Protein AF-A0A967BPM4-F1 (afdb_monomer)

Nearest PDB structures (foldseek):
  4h9d-assembly1_C  TM=5.128E-01  e=3.181E-01  Geobacter metallireducens GS-15

Mean predicted aligned error: 6.05 Å

pLDDT: mean 86.88, std 13.59, range [46.53, 98.5]

Secondary structure (DSSP, 8-state):
--HHHHHHHHHHHHTSPPTTT-S--EEEESS---TT--SSS--GGGGGEEEE-HHHHHHHHHHHHHHHHHHHT--HHHHHHHHHHHHHHHHHHHHHHHHHHHT--

Foldseek 3Di:
DVQVVLVVLQVLQQPFAAPQPRHGFHWDFPDDPDPPDDPSGDDPSSLLTHTHHPVLSVVCVVVPDVVSCVVRVHDSRVRSVVSSVVVVVVVVVVVVVVVVVVVVD

Sequence (105 aa):
MLEDYKEDYKDHVRKLPCLVCGQGSDPHHLFSIGMGRDRTKPKWEDFTVIPLCREHHQELHKTGMTKFSKGWQIHLYKEALKILAKWIFHKNQLQIMEEINGKRD

Structure (mmCIF, N/CA/C/O backbone):
data_AF-A0A967BPM4-F1
#
_entry.id   AF-A0A967BPM4-F1
#
loop_
_atom_site.group_PDB
_atom_site.id
_atom_site.type_symbol
_atom_site.label_atom_id
_atom_site.label_alt_id
_atom_site.label_comp_id
_atom_site.label_asym_id
_atom_site.label_entity_id
_atom_site.label_seq_id
_atom_site.pdbx_PDB_ins_code
_atom_site.Cartn_x
_atom_site.Cartn_y
_atom_site.Cartn_z
_atom_site.occupancy
_atom_site.B_iso_or_equiv
_atom_site.auth_seq_id
_atom_site.auth_comp_id
_atom_site.auth_asym_id
_atom_site.auth_atom_id
_atom_site.pdbx_PDB_model_num
ATOM 1 N N . MET A 1 1 ? 15.180 1.068 -18.732 1.00 51.69 1 MET A N 1
ATOM 2 C CA . MET A 1 1 ? 15.645 0.136 -17.674 1.00 51.69 1 MET A CA 1
ATOM 3 C C . MET A 1 1 ? 14.753 0.176 -16.436 1.00 51.69 1 MET A C 1
ATOM 5 O O . MET A 1 1 ? 14.642 -0.847 -15.792 1.00 51.69 1 MET A O 1
ATOM 9 N N . LEU A 1 2 ? 14.106 1.300 -16.089 1.00 54.09 2 LEU A N 1
ATOM 10 C CA . LEU A 1 2 ? 13.106 1.339 -15.004 1.00 54.09 2 LEU A CA 1
ATOM 11 C C . LEU A 1 2 ? 11.674 1.080 -15.506 1.00 54.09 2 LEU A C 1
ATOM 13 O O . LEU A 1 2 ? 10.783 0.837 -14.695 1.00 54.09 2 LEU A O 1
ATOM 17 N N . GLU A 1 3 ? 11.451 1.143 -16.826 1.00 53.28 3 GLU A N 1
ATOM 18 C CA . GLU A 1 3 ? 10.141 0.951 -17.464 1.00 53.28 3 GLU A CA 1
ATOM 19 C C . GLU A 1 3 ? 9.562 -0.436 -17.173 1.00 53.28 3 GLU A C 1
ATOM 21 O O . GLU A 1 3 ? 8.422 -0.528 -16.721 1.00 53.28 3 GLU A O 1
ATOM 26 N N . ASP A 1 4 ? 10.371 -1.486 -17.324 1.00 58.25 4 ASP A N 1
ATOM 27 C CA . ASP A 1 4 ? 9.934 -2.876 -17.137 1.00 58.25 4 ASP A CA 1
ATOM 28 C C . ASP A 1 4 ? 9.675 -3.216 -15.658 1.00 58.25 4 ASP A C 1
ATOM 30 O O . ASP A 1 4 ? 8.810 -4.023 -15.326 1.00 58.25 4 ASP A O 1
ATOM 34 N N . TYR A 1 5 ? 10.367 -2.544 -14.733 1.00 67.50 5 TYR A N 1
ATOM 35 C CA . TYR A 1 5 ? 10.272 -2.830 -13.297 1.00 67.50 5 TYR A CA 1
ATOM 36 C C . TYR A 1 5 ? 8.969 -2.336 -12.665 1.00 67.50 5 TYR A C 1
ATOM 38 O O . TYR A 1 5 ? 8.557 -2.843 -11.620 1.00 67.50 5 TYR A O 1
ATOM 46 N N . LYS A 1 6 ? 8.320 -1.334 -13.266 1.00 67.44 6 LYS A N 1
ATOM 47 C CA . LYS A 1 6 ? 7.114 -0.725 -12.700 1.00 67.44 6 LYS A CA 1
ATOM 48 C C . LYS A 1 6 ? 5.922 -1.677 -12.725 1.00 67.44 6 LYS A C 1
ATOM 50 O O . LYS A 1 6 ? 5.246 -1.817 -11.704 1.00 67.44 6 LYS A O 1
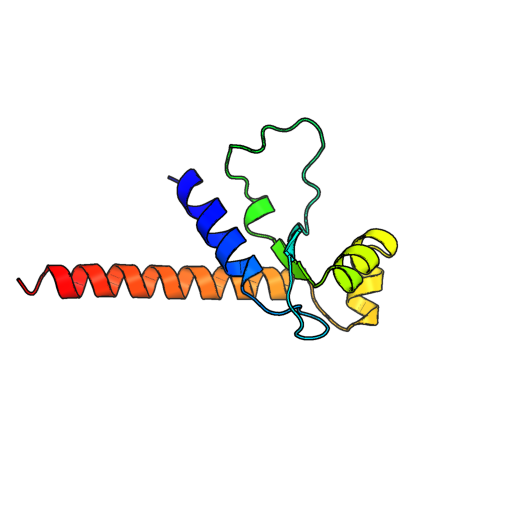ATOM 55 N N . GLU A 1 7 ? 5.630 -2.270 -13.882 1.00 68.44 7 GLU A N 1
ATOM 56 C CA . GLU A 1 7 ? 4.422 -3.092 -14.010 1.00 68.44 7 GLU A CA 1
ATOM 57 C C . GLU A 1 7 ? 4.579 -4.410 -13.266 1.00 68.44 7 GLU A C 1
ATOM 59 O O . GLU A 1 7 ? 3.668 -4.798 -12.537 1.00 68.44 7 GLU A O 1
ATOM 64 N N . ASP A 1 8 ? 5.790 -4.963 -13.253 1.00 82.25 8 ASP A N 1
ATOM 65 C CA . ASP A 1 8 ? 6.150 -6.080 -12.386 1.00 82.25 8 ASP A CA 1
ATOM 66 C C . ASP A 1 8 ? 5.899 -5.785 -10.898 1.00 82.25 8 ASP A C 1
ATOM 68 O O . ASP A 1 8 ? 5.370 -6.636 -10.174 1.00 82.25 8 ASP A O 1
ATOM 72 N N . TYR A 1 9 ? 6.260 -4.589 -10.416 1.00 90.19 9 TYR A N 1
ATOM 73 C CA . TYR A 1 9 ? 6.052 -4.230 -9.012 1.00 90.19 9 TYR A CA 1
ATOM 74 C C . TYR A 1 9 ? 4.574 -3.996 -8.681 1.00 90.19 9 TYR A C 1
ATOM 76 O O . TYR A 1 9 ? 4.064 -4.525 -7.692 1.00 90.19 9 TYR A O 1
ATOM 84 N N . LYS A 1 10 ? 3.844 -3.242 -9.508 1.00 89.56 10 LYS A N 1
ATOM 85 C CA . LYS A 1 10 ? 2.408 -3.018 -9.282 1.00 89.56 10 LYS A CA 1
ATOM 86 C C . LYS A 1 10 ? 1.603 -4.315 -9.351 1.00 89.56 10 LYS A C 1
ATOM 88 O O . LYS A 1 10 ? 0.687 -4.498 -8.548 1.00 89.56 10 LYS A O 1
ATOM 93 N N . ASP A 1 11 ? 1.942 -5.217 -10.267 1.00 91.25 11 ASP A N 1
ATOM 94 C CA . ASP A 1 11 ? 1.287 -6.520 -10.370 1.00 91.25 11 ASP A CA 1
ATOM 95 C C . ASP A 1 11 ? 1.662 -7.447 -9.216 1.00 91.25 11 ASP A C 1
ATOM 97 O O . ASP A 1 11 ? 0.820 -8.223 -8.762 1.00 91.25 11 ASP A O 1
ATOM 101 N N . HIS A 1 12 ? 2.882 -7.339 -8.680 1.00 93.75 12 HIS A N 1
ATOM 102 C CA . HIS A 1 12 ? 3.221 -7.968 -7.407 1.00 93.75 12 HIS A CA 1
ATOM 103 C C . HIS A 1 12 ? 2.304 -7.464 -6.284 1.00 93.75 12 HIS A C 1
ATOM 105 O O . HIS A 1 12 ? 1.703 -8.276 -5.585 1.00 93.75 12 HIS A O 1
ATOM 111 N N . VAL A 1 13 ? 2.126 -6.145 -6.153 1.00 95.88 13 VAL A N 1
ATOM 112 C CA . VAL A 1 13 ? 1.298 -5.537 -5.097 1.00 95.88 13 VAL A CA 1
ATOM 113 C C . VAL A 1 13 ? -0.175 -5.927 -5.226 1.00 95.88 13 VAL A C 1
ATOM 115 O O . VAL A 1 13 ? -0.800 -6.241 -4.219 1.00 95.88 13 VAL A O 1
ATOM 118 N N . ARG A 1 14 ? -0.727 -5.992 -6.445 1.00 95.12 14 ARG A N 1
ATOM 119 C CA . ARG A 1 14 ? -2.118 -6.426 -6.691 1.00 95.12 14 ARG A CA 1
ATOM 120 C C . ARG A 1 14 ? -2.399 -7.860 -6.212 1.00 95.12 14 ARG A C 1
ATOM 122 O O . 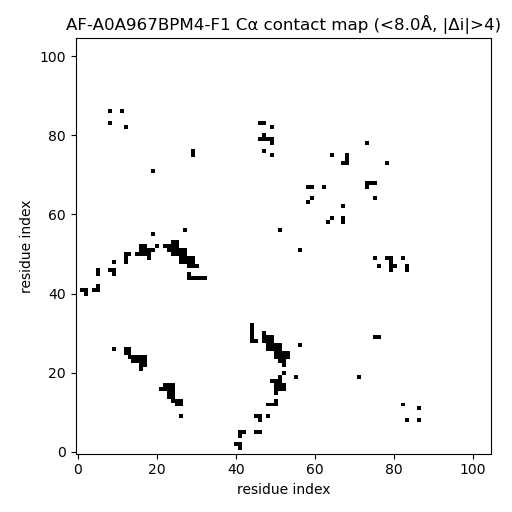ARG A 1 14 ? -3.535 -8.194 -5.894 1.00 95.12 14 ARG A O 1
ATOM 129 N N . LYS A 1 15 ? -1.376 -8.717 -6.152 1.00 95.44 15 LYS A N 1
ATOM 130 C CA . LYS A 1 15 ? -1.494 -10.097 -5.645 1.00 95.44 15 LYS A CA 1
ATOM 131 C C . LYS A 1 15 ? -1.433 -10.178 -4.118 1.00 95.44 15 LYS A C 1
ATOM 133 O O . LYS A 1 15 ? -1.697 -11.241 -3.561 1.00 95.44 15 LYS A O 1
ATOM 138 N N . LEU A 1 16 ? -1.058 -9.094 -3.438 1.00 97.56 16 LEU A N 1
ATOM 139 C CA . LEU A 1 16 ? -0.976 -9.064 -1.983 1.00 97.56 16 LEU A CA 1
ATOM 140 C C . LEU A 1 16 ? -2.361 -8.836 -1.362 1.00 97.56 16 LEU A C 1
ATOM 142 O O . LEU A 1 16 ? -3.201 -8.136 -1.936 1.00 97.56 16 LEU A O 1
ATOM 146 N N . PRO A 1 17 ? -2.613 -9.395 -0.170 1.00 98.12 17 PRO A N 1
ATOM 147 C CA . PRO A 1 17 ? -3.844 -9.134 0.555 1.00 98.12 17 PRO A CA 1
ATOM 148 C C . PRO A 1 17 ? -3.876 -7.695 1.083 1.00 98.12 17 PRO A C 1
ATOM 150 O O . PRO A 1 17 ? -2.841 -7.072 1.330 1.00 98.12 17 PRO A O 1
ATOM 153 N N . CYS A 1 18 ? -5.081 -7.175 1.297 1.00 98.50 18 CYS A N 1
ATOM 154 C CA . CYS A 1 18 ? -5.298 -5.871 1.902 1.00 98.50 18 CYS A CA 1
ATOM 155 C C . CYS A 1 18 ? -4.602 -5.780 3.266 1.00 98.50 18 CYS A C 1
ATOM 157 O O . CYS A 1 18 ? -4.821 -6.637 4.124 1.00 98.50 18 CYS A O 1
ATOM 159 N N . LEU A 1 19 ? -3.845 -4.699 3.491 1.00 98.12 19 LEU A N 1
ATOM 160 C CA . LEU A 1 19 ? -3.135 -4.457 4.756 1.00 98.12 19 LEU A CA 1
ATOM 161 C C . LEU A 1 19 ? -4.046 -4.396 5.989 1.00 98.12 19 LEU A C 1
ATOM 163 O O . LEU A 1 19 ? -3.564 -4.581 7.100 1.00 98.12 19 LEU A O 1
ATOM 167 N N . VAL A 1 20 ? -5.334 -4.105 5.796 1.00 98.19 20 VAL A N 1
ATOM 168 C CA . VAL A 1 20 ? -6.299 -3.971 6.890 1.00 98.19 20 VAL A CA 1
ATOM 169 C C . VAL A 1 20 ? -7.009 -5.291 7.174 1.00 98.19 20 VAL A C 1
ATOM 171 O O . VAL A 1 20 ? -6.969 -5.786 8.294 1.00 98.19 20 VAL A O 1
ATOM 174 N N . CYS A 1 21 ? -7.669 -5.866 6.166 1.00 97.81 21 CYS A N 1
ATOM 175 C CA . CYS A 1 21 ? -8.610 -6.973 6.370 1.00 97.81 21 CYS A CA 1
ATOM 176 C C . CYS A 1 21 ? -8.204 -8.296 5.713 1.00 97.81 21 CYS A C 1
ATOM 178 O O . CYS A 1 21 ? -8.951 -9.269 5.788 1.00 97.81 21 CYS A O 1
ATOM 180 N N . GLY A 1 22 ? -7.067 -8.345 5.018 1.00 97.81 22 GLY A N 1
ATOM 181 C CA . GLY A 1 22 ? -6.577 -9.569 4.386 1.00 97.81 22 GLY A CA 1
ATOM 182 C C . GLY A 1 22 ? -7.293 -9.987 3.090 1.00 97.81 22 GLY A C 1
ATOM 183 O O . GLY A 1 22 ? -6.889 -10.963 2.467 1.00 97.81 22 GLY A O 1
ATOM 184 N N . GLN A 1 23 ? -8.337 -9.270 2.662 1.00 97.19 23 GLN A N 1
ATOM 185 C CA . GLN A 1 23 ? -9.087 -9.565 1.431 1.00 97.19 23 GLN A CA 1
ATOM 186 C C . GLN A 1 23 ? -8.316 -9.166 0.162 1.00 97.19 23 GLN A C 1
ATOM 188 O O . GLN A 1 23 ? -7.305 -8.467 0.236 1.00 97.19 23 GLN A O 1
ATOM 193 N N . GLY A 1 24 ? -8.822 -9.563 -1.012 1.00 96.75 24 GLY A N 1
ATOM 194 C CA . GLY A 1 24 ? -8.274 -9.143 -2.308 1.00 96.75 24 GLY A CA 1
ATOM 195 C C . GLY A 1 24 ? -8.151 -7.619 -2.433 1.00 96.75 24 GLY A C 1
ATOM 196 O O . GLY A 1 24 ? -8.975 -6.873 -1.892 1.00 96.75 24 GLY A O 1
ATOM 197 N N . SER A 1 25 ? -7.098 -7.155 -3.110 1.00 97.12 25 SER A N 1
ATOM 198 C CA . SER A 1 25 ? -6.686 -5.753 -3.076 1.00 97.12 25 SER A CA 1
ATOM 199 C C . SER A 1 25 ? -6.340 -5.175 -4.447 1.00 97.12 25 SER A C 1
ATOM 201 O O . SER A 1 25 ? -6.055 -5.900 -5.397 1.00 97.12 25 SER A O 1
ATOM 203 N N . ASP A 1 26 ? -6.340 -3.846 -4.515 1.00 95.50 26 ASP A N 1
ATOM 204 C CA . ASP A 1 26 ? -5.760 -3.076 -5.606 1.00 95.50 26 ASP A CA 1
ATOM 205 C C . ASP A 1 26 ? -4.627 -2.180 -5.071 1.00 95.50 26 ASP A C 1
ATOM 207 O O . ASP A 1 26 ? -4.681 -1.742 -3.913 1.00 95.50 26 ASP A O 1
ATOM 211 N N . PRO A 1 27 ? -3.612 -1.858 -5.895 1.00 95.50 27 PRO A N 1
ATOM 212 C CA . PRO A 1 27 ? -2.568 -0.914 -5.515 1.00 95.50 27 PRO A CA 1
ATOM 213 C C . PRO A 1 27 ? -3.129 0.496 -5.276 1.00 95.50 27 PRO A C 1
ATOM 215 O O . PRO A 1 27 ? -3.806 1.061 -6.136 1.00 95.50 27 PRO A O 1
ATOM 218 N N . HIS A 1 28 ? -2.792 1.086 -4.132 1.00 94.62 28 HIS A N 1
ATOM 219 C CA . HIS A 1 28 ? -3.086 2.474 -3.786 1.00 94.62 28 HIS A CA 1
ATOM 220 C C . HIS A 1 28 ? -1.793 3.287 -3.686 1.00 94.62 28 HIS A C 1
ATOM 222 O O . HIS A 1 28 ? -0.917 2.948 -2.890 1.00 94.62 28 HIS A O 1
ATOM 228 N N . HIS A 1 29 ? -1.673 4.371 -4.454 1.00 92.31 29 HIS A N 1
ATOM 229 C CA . HIS A 1 29 ? -0.524 5.282 -4.396 1.00 92.31 29 HIS A CA 1
ATOM 230 C C . HIS A 1 29 ? -0.563 6.161 -3.146 1.00 92.31 29 HIS A C 1
ATOM 232 O O . HIS A 1 29 ? -1.525 6.894 -2.935 1.00 92.31 29 HIS A O 1
ATOM 238 N N . LEU A 1 30 ? 0.517 6.152 -2.360 1.00 91.25 30 LEU A N 1
ATOM 239 C CA . LEU A 1 30 ? 0.659 7.048 -1.205 1.00 91.25 30 LEU A CA 1
ATOM 240 C C . LEU A 1 30 ? 0.996 8.493 -1.596 1.00 91.25 30 LEU A C 1
ATOM 242 O O . LEU A 1 30 ? 0.739 9.414 -0.825 1.00 91.25 30 LEU A O 1
ATOM 246 N N . PHE A 1 31 ? 1.542 8.700 -2.795 1.00 85.44 31 PHE A N 1
ATOM 247 C CA . PHE A 1 31 ? 1.786 10.024 -3.356 1.00 85.44 31 PHE A CA 1
ATOM 248 C C . PHE A 1 31 ? 0.831 10.304 -4.512 1.00 85.44 31 PHE A C 1
ATOM 250 O O . PHE A 1 31 ? 0.616 9.466 -5.390 1.00 85.44 31 PHE A O 1
ATOM 257 N N . SER A 1 32 ? 0.269 11.512 -4.526 1.00 72.38 32 SE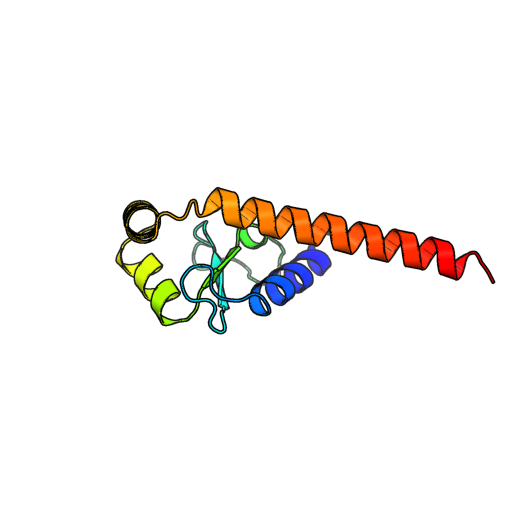R A N 1
ATOM 258 C CA . SER A 1 32 ? -0.661 11.944 -5.565 1.00 72.38 32 SER A CA 1
ATOM 259 C C . SER A 1 32 ? 0.009 11.977 -6.938 1.00 72.38 32 SER A C 1
ATOM 261 O O . SER A 1 32 ? 0.807 12.861 -7.251 1.00 72.38 32 SER A O 1
ATOM 263 N N . ILE A 1 33 ? -0.405 11.070 -7.814 1.00 69.12 33 ILE A N 1
ATOM 264 C CA . ILE A 1 33 ? -0.117 11.130 -9.245 1.00 69.12 33 ILE A CA 1
ATOM 265 C C . ILE A 1 33 ? -1.013 12.197 -9.895 1.00 69.12 33 ILE A C 1
ATOM 267 O O . ILE A 1 33 ? -2.159 11.943 -10.251 1.00 69.12 33 ILE A O 1
ATOM 271 N N . GLY A 1 34 ? -0.508 13.433 -10.001 1.00 61.34 34 GLY A N 1
ATOM 272 C CA . GLY A 1 34 ? -1.258 14.564 -10.576 1.00 61.34 34 GLY A CA 1
ATOM 273 C C . GLY A 1 34 ? -1.902 14.269 -11.947 1.00 61.34 34 GLY A C 1
ATOM 274 O O . GLY A 1 34 ? -1.346 13.518 -12.755 1.00 61.34 34 GLY A O 1
ATOM 275 N N . MET A 1 35 ? -3.072 14.871 -12.204 1.00 62.06 35 MET A N 1
ATOM 276 C CA . MET A 1 35 ? -3.853 14.697 -13.442 1.00 62.06 35 MET A CA 1
ATOM 277 C C . MET A 1 35 ? -3.097 15.189 -14.690 1.00 62.06 35 MET A C 1
ATOM 279 O O . MET A 1 35 ? -2.273 16.094 -14.606 1.00 62.06 35 MET A O 1
ATOM 283 N N . GLY A 1 36 ? -3.373 14.588 -15.856 1.00 62.31 36 GLY A N 1
ATOM 284 C CA . GLY A 1 36 ? -2.786 14.991 -17.147 1.00 62.31 36 GLY A CA 1
ATOM 285 C C . GLY A 1 36 ? -1.364 14.487 -17.413 1.00 62.31 36 GLY A C 1
ATOM 286 O O . GLY A 1 36 ? -0.779 14.797 -18.446 1.00 62.31 36 GLY A O 1
ATOM 287 N N . ARG A 1 37 ? -0.791 13.695 -16.502 1.00 65.50 37 ARG A N 1
ATOM 288 C CA . ARG A 1 37 ? 0.541 13.118 -16.694 1.00 65.50 37 ARG A CA 1
ATOM 289 C C . ARG A 1 37 ? 0.495 11.841 -17.524 1.00 65.50 37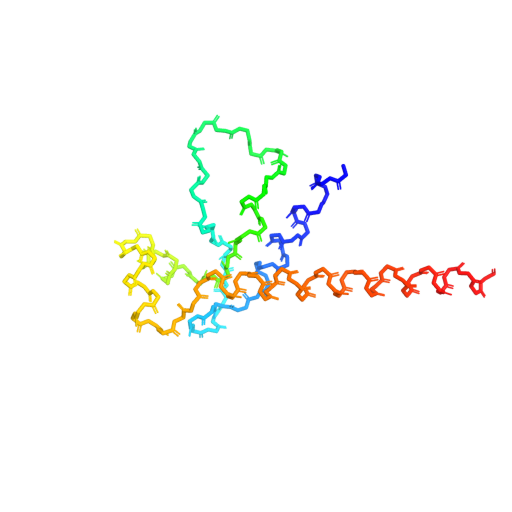 ARG A C 1
ATOM 291 O O . ARG A 1 37 ? -0.348 10.977 -17.286 1.00 65.50 37 ARG A O 1
ATOM 298 N N . ASP A 1 38 ? 1.486 11.689 -18.399 1.00 71.06 38 ASP A N 1
ATOM 299 C CA . ASP A 1 38 ? 1.739 10.459 -19.146 1.00 71.06 38 ASP A CA 1
ATOM 300 C C . ASP A 1 38 ? 1.868 9.273 -18.175 1.00 71.06 38 ASP A C 1
ATOM 302 O O . ASP A 1 38 ? 2.676 9.298 -17.237 1.00 71.06 38 ASP A O 1
ATOM 306 N N . ARG A 1 39 ? 0.996 8.278 -18.348 1.00 71.00 39 ARG A N 1
ATOM 307 C CA . ARG A 1 39 ? 0.903 7.088 -17.491 1.00 71.00 39 ARG A CA 1
ATOM 308 C C . ARG A 1 39 ? 1.783 5.940 -17.987 1.00 71.00 39 ARG A C 1
ATOM 310 O O . ARG A 1 39 ? 1.944 4.975 -17.243 1.00 71.00 39 ARG A O 1
ATOM 317 N N . THR A 1 40 ? 2.357 6.066 -19.186 1.00 67.56 40 THR A N 1
ATOM 318 C CA . THR A 1 40 ? 3.182 5.032 -19.830 1.00 67.56 40 THR A CA 1
ATOM 319 C C . THR A 1 40 ? 4.603 4.982 -19.276 1.00 67.56 40 THR A C 1
ATOM 321 O O . THR A 1 40 ? 5.250 3.944 -19.337 1.00 67.56 40 THR A O 1
ATOM 324 N N . LYS A 1 41 ? 5.083 6.073 -18.666 1.00 66.00 41 LYS A N 1
ATOM 325 C CA . LYS A 1 41 ? 6.424 6.129 -18.076 1.00 66.00 41 LYS A CA 1
ATOM 326 C C . LYS A 1 41 ? 6.437 5.659 -16.616 1.00 66.00 41 LYS A C 1
ATOM 328 O O . LYS A 1 41 ? 5.505 5.985 -15.865 1.00 66.00 41 LYS A O 1
ATOM 333 N N . PRO A 1 42 ? 7.474 4.915 -16.196 1.00 64.50 42 PRO A N 1
ATOM 334 C CA . PRO A 1 42 ? 7.704 4.553 -14.808 1.00 64.50 42 PRO A CA 1
ATOM 335 C C . PRO A 1 42 ? 7.975 5.792 -13.970 1.00 64.50 42 PRO A C 1
ATOM 337 O O . PRO A 1 42 ? 8.685 6.703 -14.400 1.00 64.50 42 PRO A O 1
ATOM 340 N N . LYS A 1 43 ? 7.390 5.840 -12.774 1.00 75.69 43 LYS A N 1
ATOM 341 C CA . LYS A 1 43 ? 7.610 6.944 -11.845 1.00 75.69 43 LYS A CA 1
ATOM 342 C C . LYS A 1 43 ? 7.911 6.415 -10.462 1.00 75.69 43 LYS A C 1
ATOM 344 O O . LYS A 1 43 ? 7.482 5.325 -10.095 1.00 75.69 43 LYS A O 1
ATOM 349 N N . TRP A 1 44 ? 8.652 7.200 -9.698 1.00 80.00 44 TRP A N 1
ATOM 350 C CA . TRP A 1 44 ? 9.068 6.810 -8.359 1.00 80.00 44 TRP A CA 1
ATOM 351 C C . TRP A 1 44 ? 7.854 6.581 -7.432 1.00 80.00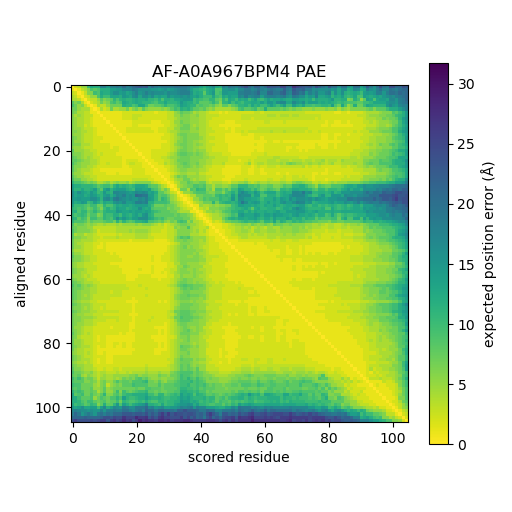 44 TRP A C 1
ATOM 353 O O . TRP A 1 44 ? 7.904 5.708 -6.571 1.00 80.00 44 TRP A O 1
ATOM 363 N N . GLU A 1 45 ? 6.734 7.282 -7.658 1.00 85.88 45 GLU A N 1
ATOM 364 C CA . GLU A 1 45 ? 5.486 7.109 -6.906 1.00 85.88 45 GLU A CA 1
ATOM 365 C C . GLU A 1 45 ? 4.885 5.706 -7.086 1.00 85.88 45 GLU A C 1
ATOM 367 O O . GLU A 1 45 ? 4.264 5.183 -6.160 1.00 85.88 45 GLU A O 1
ATOM 372 N N . ASP A 1 46 ? 5.095 5.060 -8.238 1.00 85.25 46 ASP A N 1
ATOM 373 C CA . ASP A 1 46 ? 4.614 3.695 -8.484 1.00 85.25 46 ASP A CA 1
ATOM 374 C C . ASP A 1 46 ? 5.302 2.671 -7.561 1.00 85.25 46 ASP A C 1
ATOM 376 O O . ASP A 1 46 ? 4.724 1.626 -7.275 1.00 85.25 46 ASP A O 1
ATOM 380 N N . PHE A 1 47 ? 6.477 2.992 -7.006 1.00 87.94 47 PHE A N 1
ATOM 381 C CA . PHE A 1 47 ? 7.177 2.152 -6.024 1.00 87.94 47 PHE A CA 1
ATOM 382 C C . PHE A 1 47 ? 6.703 2.364 -4.579 1.00 87.94 47 PHE A C 1
ATOM 384 O O . PHE A 1 47 ? 7.170 1.697 -3.659 1.00 87.94 47 PHE A O 1
ATOM 391 N N . THR A 1 48 ? 5.745 3.266 -4.364 1.00 89.00 48 THR A N 1
ATOM 392 C CA . THR A 1 48 ? 5.227 3.619 -3.031 1.00 89.00 48 THR A CA 1
ATOM 393 C C . THR A 1 48 ? 3.786 3.165 -2.811 1.00 89.00 48 THR A C 1
ATOM 395 O O . THR A 1 48 ? 3.101 3.671 -1.924 1.00 89.00 48 THR A O 1
ATOM 398 N N . VAL A 1 49 ? 3.303 2.225 -3.626 1.00 93.88 49 VAL A N 1
ATOM 399 C CA . VAL A 1 49 ? 1.933 1.715 -3.527 1.00 93.88 49 VAL A CA 1
ATOM 400 C C . VAL A 1 49 ? 1.759 0.715 -2.379 1.00 93.88 49 VAL A C 1
ATOM 402 O O . VAL A 1 49 ? 2.689 -0.006 -2.016 1.00 93.88 49 VAL A O 1
ATOM 405 N N . ILE A 1 50 ? 0.541 0.641 -1.839 1.00 97.12 50 ILE A N 1
ATOM 406 C CA . ILE A 1 50 ? 0.127 -0.345 -0.828 1.00 97.12 50 ILE A CA 1
ATOM 407 C C . ILE A 1 50 ? -1.112 -1.136 -1.282 1.00 97.12 50 ILE A C 1
ATOM 409 O O . ILE A 1 50 ? -1.942 -0.584 -2.005 1.00 97.12 50 ILE A O 1
ATOM 413 N N . PRO A 1 51 ? -1.277 -2.401 -0.854 1.00 98.12 51 PRO A N 1
ATOM 414 C CA . PRO A 1 51 ? -2.445 -3.206 -1.192 1.00 98.12 51 PRO A CA 1
ATOM 415 C C . PRO A 1 51 ? -3.629 -2.867 -0.278 1.00 98.12 51 PRO A C 1
ATOM 417 O O . PRO A 1 51 ? -3.587 -3.108 0.933 1.00 98.12 51 PRO A O 1
ATOM 420 N N . LEU A 1 52 ? -4.715 -2.336 -0.848 1.00 98.31 52 LEU A N 1
ATOM 421 C CA . LEU A 1 52 ? -5.976 -2.099 -0.137 1.00 98.31 52 LEU A CA 1
ATOM 422 C C . LEU A 1 52 ? -7.168 -2.667 -0.911 1.00 98.31 52 LEU A C 1
ATOM 424 O O . LEU A 1 52 ? -7.264 -2.504 -2.124 1.00 98.31 52 LEU A O 1
ATOM 428 N N . CYS A 1 53 ? -8.101 -3.322 -0.214 1.00 98.19 53 CYS A N 1
ATOM 429 C CA . CYS A 1 53 ? -9.377 -3.686 -0.826 1.00 98.19 53 CYS A CA 1
ATOM 430 C C . CYS A 1 53 ? -10.182 -2.417 -1.133 1.00 98.19 53 CYS A C 1
ATOM 432 O O . CYS A 1 53 ? -9.943 -1.361 -0.545 1.00 98.19 53 CYS A O 1
ATOM 434 N N . ARG A 1 54 ? -11.167 -2.515 -2.031 1.00 97.81 54 ARG A N 1
ATOM 435 C CA . ARG A 1 54 ? -11.957 -1.363 -2.495 1.00 97.81 54 ARG A CA 1
ATOM 436 C C . ARG A 1 54 ? -12.546 -0.519 -1.359 1.00 97.81 54 ARG A C 1
ATOM 438 O O . ARG A 1 54 ? -12.562 0.704 -1.468 1.00 97.81 54 ARG A O 1
ATOM 445 N N . GLU A 1 55 ? -13.012 -1.156 -0.289 1.00 98.31 55 GLU A N 1
ATOM 446 C CA . GLU A 1 55 ? -13.594 -0.477 0.873 1.00 98.31 55 GLU A CA 1
ATOM 447 C C . GLU A 1 55 ? -12.559 0.388 1.604 1.00 98.31 55 GLU A C 1
ATOM 449 O O . GLU A 1 55 ? -12.712 1.608 1.663 1.00 98.31 55 GLU A O 1
ATOM 454 N N . HIS A 1 56 ? -11.455 -0.213 2.058 1.00 98.50 56 HIS A N 1
ATOM 455 C CA . HIS A 1 56 ? -10.383 0.506 2.754 1.00 98.50 56 HIS A CA 1
ATOM 456 C C . HIS A 1 56 ? -9.645 1.496 1.841 1.00 98.50 56 HIS A C 1
ATOM 458 O O . HIS A 1 56 ? -9.180 2.537 2.297 1.00 98.50 56 HIS A O 1
ATOM 464 N N . HIS A 1 57 ? -9.572 1.219 0.538 1.00 97.69 57 HIS A N 1
ATOM 465 C CA . HIS A 1 57 ? -9.033 2.143 -0.458 1.00 97.69 57 HIS A CA 1
ATOM 466 C C . HIS A 1 57 ? -9.880 3.427 -0.510 1.00 97.69 57 HIS A C 1
ATOM 468 O O . HIS A 1 57 ? -9.357 4.540 -0.431 1.00 97.69 57 HIS A O 1
ATOM 474 N N . GLN A 1 58 ? -11.207 3.292 -0.586 1.00 97.62 58 GLN A N 1
ATOM 475 C CA . GLN A 1 58 ? -12.110 4.441 -0.557 1.00 97.62 58 GLN A CA 1
ATOM 476 C C . GLN A 1 58 ? -12.117 5.144 0.799 1.00 97.62 58 GLN A C 1
ATOM 478 O O . GLN A 1 58 ? -12.191 6.371 0.834 1.00 97.62 58 GLN A O 1
ATOM 483 N N . GLU A 1 59 ? -12.046 4.400 1.904 1.00 98.19 59 GLU A N 1
ATOM 484 C CA . GLU A 1 59 ? -11.913 4.978 3.240 1.00 98.19 59 GLU A CA 1
ATOM 485 C C . GLU A 1 59 ? -10.674 5.872 3.313 1.00 98.19 59 GLU A C 1
ATOM 487 O O . GLU A 1 59 ? -10.799 7.046 3.654 1.00 98.19 59 GLU A O 1
ATOM 492 N N . LEU A 1 60 ? -9.512 5.368 2.886 1.00 97.44 60 LEU A N 1
ATOM 493 C CA . LEU A 1 60 ? -8.268 6.129 2.879 1.00 97.44 60 LEU A CA 1
ATOM 494 C C . LEU A 1 60 ? -8.382 7.412 2.042 1.00 97.44 60 LEU A C 1
ATOM 496 O O . LEU A 1 60 ? -7.979 8.479 2.511 1.00 97.44 60 LEU A O 1
ATOM 500 N N . HIS A 1 61 ? -8.993 7.350 0.853 1.00 95.31 61 HIS A N 1
ATOM 501 C CA . HIS A 1 61 ? -9.263 8.547 0.048 1.00 95.31 61 HIS A CA 1
ATOM 502 C C . HIS A 1 61 ? -10.185 9.554 0.749 1.00 95.31 61 HIS A C 1
ATOM 504 O O . HIS A 1 61 ? -9.981 10.759 0.613 1.00 95.31 61 HIS A O 1
ATOM 510 N N . LYS A 1 62 ? -11.193 9.083 1.493 1.00 97.50 62 LYS A N 1
ATOM 511 C CA . LYS A 1 62 ? -12.171 9.938 2.187 1.00 97.50 62 LYS A CA 1
ATOM 512 C C . LYS A 1 62 ? -11.607 10.560 3.460 1.00 97.50 62 LYS A C 1
ATOM 514 O O . LYS A 1 62 ? -11.895 11.715 3.757 1.00 97.50 62 LYS A O 1
ATOM 519 N N . THR A 1 63 ? -10.852 9.797 4.246 1.00 97.19 63 THR A N 1
ATOM 520 C CA . THR A 1 63 ? -10.382 10.226 5.570 1.00 97.19 63 THR A CA 1
ATOM 521 C C . THR A 1 63 ? -8.999 10.863 5.543 1.00 97.19 63 THR A C 1
ATOM 523 O O . THR A 1 63 ? -8.628 11.551 6.495 1.00 97.19 63 THR A O 1
ATOM 526 N N . GLY A 1 64 ? -8.221 10.605 4.490 1.00 95.50 64 GLY A N 1
ATOM 527 C CA . GLY A 1 64 ? -6.814 10.966 4.408 1.00 95.50 64 GLY A CA 1
ATOM 528 C C . GLY A 1 64 ? -5.910 10.045 5.234 1.00 95.50 64 GLY A C 1
ATOM 529 O O . GLY A 1 64 ? -6.345 9.334 6.146 1.00 95.50 64 GLY A O 1
ATOM 530 N N . MET A 1 65 ? -4.614 10.090 4.915 1.00 95.00 65 MET A N 1
ATOM 531 C CA . MET A 1 65 ? -3.598 9.179 5.453 1.00 95.00 65 MET A CA 1
ATOM 532 C C . MET A 1 65 ? -3.480 9.224 6.974 1.00 95.00 65 MET A C 1
ATOM 534 O O . MET A 1 65 ? -3.384 8.174 7.603 1.00 95.00 65 MET A O 1
ATOM 538 N N . THR A 1 66 ? -3.504 10.414 7.581 1.00 96.06 66 THR A N 1
ATOM 539 C CA . THR A 1 66 ? -3.313 10.575 9.031 1.00 96.06 66 THR A CA 1
ATOM 540 C C . THR A 1 66 ? -4.414 9.882 9.830 1.00 96.06 66 THR A C 1
ATOM 542 O O . THR A 1 66 ? -4.127 9.126 10.757 1.00 96.06 66 THR A O 1
ATOM 545 N N . LYS A 1 67 ? -5.682 10.112 9.462 1.00 97.94 67 LYS A N 1
ATOM 546 C CA . LYS A 1 67 ? -6.831 9.535 10.168 1.00 97.94 67 LYS A CA 1
ATOM 547 C C . LYS A 1 67 ? -6.919 8.029 9.94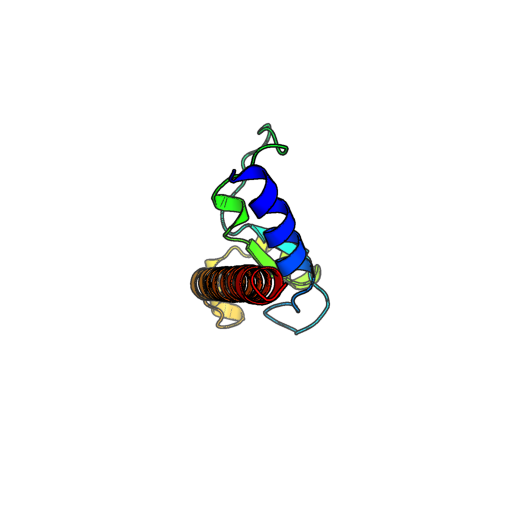0 1.00 97.94 67 LYS A C 1
ATOM 549 O O . LYS A 1 67 ? -7.109 7.298 10.906 1.00 97.94 67 LYS A O 1
ATOM 554 N N . PHE A 1 68 ? -6.700 7.580 8.706 1.00 98.19 68 PHE A N 1
ATOM 555 C CA . PHE A 1 68 ? -6.689 6.160 8.361 1.00 98.19 68 PHE A CA 1
ATOM 556 C C . PHE A 1 68 ? -5.590 5.395 9.114 1.00 98.19 68 PHE A C 1
ATOM 558 O O . PHE A 1 68 ? -5.865 4.399 9.778 1.00 98.19 68 PHE A O 1
ATOM 565 N N . SER A 1 69 ? -4.354 5.914 9.089 1.00 97.56 69 SE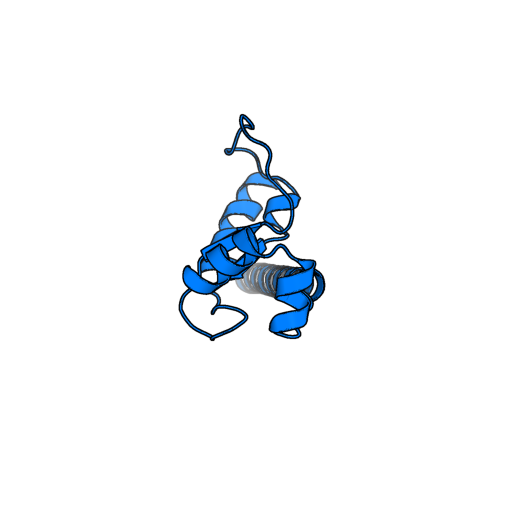R A N 1
ATOM 566 C CA . SER A 1 69 ? -3.201 5.312 9.779 1.00 97.56 69 SER A CA 1
ATOM 567 C C . SER A 1 69 ? -3.460 5.171 11.276 1.00 97.56 69 SER A C 1
ATOM 569 O O . SER A 1 69 ? -3.147 4.144 11.871 1.00 97.56 69 SER A O 1
ATOM 571 N N . LYS A 1 70 ? -4.060 6.197 11.890 1.00 98.19 70 LYS A N 1
ATOM 572 C CA . LYS A 1 70 ? -4.414 6.176 13.310 1.00 98.19 70 LYS A CA 1
ATOM 573 C C . LYS A 1 70 ? -5.552 5.196 13.607 1.00 98.19 70 LYS A C 1
ATOM 575 O O . LYS A 1 70 ? -5.470 4.497 14.609 1.00 98.19 70 LYS A O 1
ATOM 580 N N . GLY A 1 71 ? -6.586 5.155 12.763 1.00 98.19 71 GLY A N 1
ATOM 581 C CA . GLY A 1 71 ? -7.762 4.300 12.949 1.00 98.19 71 GLY A CA 1
ATOM 582 C C . GLY A 1 71 ? -7.427 2.812 12.908 1.00 98.19 71 GLY A C 1
ATOM 583 O O . GLY A 1 71 ? -7.875 2.064 13.769 1.00 98.19 71 GLY A O 1
ATOM 584 N N . TRP A 1 72 ? -6.568 2.413 11.970 1.00 98.19 72 TRP A N 1
ATOM 585 C CA . TRP A 1 72 ? -6.155 1.018 11.790 1.00 98.19 72 TRP A CA 1
ATOM 586 C C . TRP A 1 72 ? -4.819 0.670 12.458 1.00 98.19 72 TRP A C 1
ATOM 588 O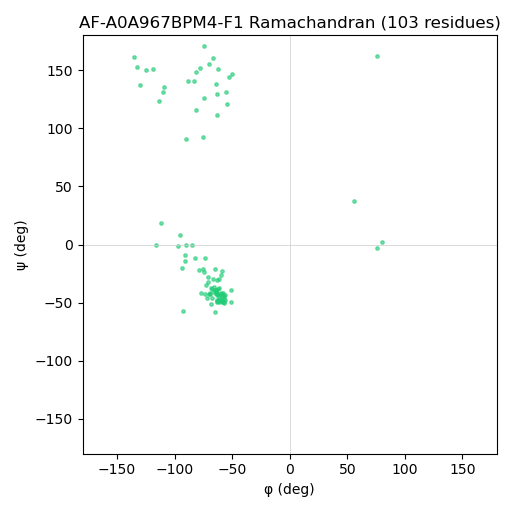 O . TRP A 1 72 ? -4.384 -0.474 12.398 1.00 98.19 72 TRP A O 1
ATOM 598 N N . GLN A 1 73 ? -4.158 1.643 13.093 1.00 97.75 73 GLN A N 1
ATOM 599 C CA . GLN A 1 73 ? -2.822 1.499 13.688 1.00 97.75 73 GLN A CA 1
ATOM 600 C C . GLN A 1 73 ? -1.757 1.004 12.688 1.00 97.75 73 GLN A C 1
ATOM 602 O O . GLN A 1 73 ? -0.854 0.242 13.032 1.00 97.75 73 GLN A O 1
ATOM 607 N N . ILE A 1 74 ? -1.839 1.470 11.438 1.00 96.94 74 ILE A N 1
ATOM 608 C CA . ILE A 1 74 ? -0.930 1.089 10.349 1.00 96.94 74 ILE A CA 1
ATOM 609 C C . ILE A 1 74 ? -0.028 2.268 9.984 1.00 96.94 74 ILE A C 1
ATOM 611 O O . ILE A 1 74 ? -0.494 3.372 9.715 1.00 96.94 74 ILE A O 1
ATOM 615 N N . HIS A 1 75 ? 1.279 2.022 9.882 1.00 97.00 75 HIS A N 1
ATOM 616 C CA . HIS A 1 75 ? 2.235 2.985 9.334 1.00 97.00 75 HIS A CA 1
ATOM 617 C C . HIS A 1 75 ? 2.379 2.803 7.816 1.00 97.00 75 HIS A C 1
ATOM 619 O O . HIS A 1 75 ? 3.238 2.050 7.362 1.00 97.00 75 HIS A O 1
ATOM 625 N N . LEU A 1 76 ? 1.567 3.517 7.030 1.00 96.44 76 LEU A N 1
ATOM 626 C CA . LEU A 1 76 ? 1.448 3.319 5.574 1.00 96.44 76 LEU A CA 1
ATOM 627 C C . LEU A 1 76 ? 2.798 3.310 4.829 1.00 96.44 76 LEU A C 1
ATOM 629 O O . LEU A 1 76 ? 3.088 2.370 4.094 1.00 96.44 76 LEU A O 1
ATOM 633 N N . TYR A 1 77 ? 3.665 4.300 5.073 1.00 95.00 77 TYR A N 1
ATOM 634 C CA . TYR A 1 77 ? 4.985 4.373 4.427 1.00 95.00 77 TYR A CA 1
ATOM 635 C C . TYR A 1 77 ? 5.921 3.232 4.834 1.00 95.00 77 TYR A C 1
ATOM 637 O O . TYR A 1 77 ? 6.681 2.726 4.013 1.00 95.00 77 TYR A O 1
ATOM 645 N N . LYS A 1 78 ? 5.858 2.800 6.099 1.00 96.44 78 LYS A N 1
ATOM 646 C CA . LYS A 1 78 ? 6.661 1.676 6.591 1.00 96.44 78 LYS A CA 1
ATOM 647 C C . LYS A 1 78 ? 6.254 0.385 5.886 1.00 96.44 78 LYS A C 1
ATOM 649 O O . LYS A 1 78 ? 7.124 -0.393 5.506 1.00 96.44 78 LYS A O 1
ATOM 654 N N . GLU A 1 79 ? 4.955 0.166 5.699 1.00 97.62 79 GLU A N 1
ATOM 655 C CA . GLU A 1 79 ? 4.458 -1.015 4.991 1.00 97.62 79 GLU A CA 1
ATOM 656 C C . GLU A 1 79 ? 4.795 -0.973 3.497 1.00 97.62 79 GLU A C 1
ATOM 658 O O . GLU A 1 79 ? 5.293 -1.969 2.976 1.00 97.62 79 GLU A O 1
ATOM 663 N N . ALA A 1 80 ? 4.661 0.181 2.834 1.00 96.06 80 ALA A N 1
ATOM 664 C CA . ALA A 1 80 ? 5.097 0.344 1.444 1.00 96.06 80 ALA A CA 1
ATOM 665 C C . ALA A 1 80 ? 6.588 -0.003 1.260 1.00 96.06 80 ALA A C 1
ATOM 667 O O . ALA A 1 80 ? 6.941 -0.800 0.393 1.00 96.06 80 ALA A O 1
ATOM 668 N N . LEU A 1 81 ? 7.464 0.525 2.125 1.00 95.06 81 LEU A N 1
ATOM 669 C CA . LEU A 1 81 ? 8.904 0.246 2.073 1.00 95.06 81 LEU A CA 1
ATOM 670 C C . LEU A 1 81 ? 9.230 -1.229 2.331 1.00 95.06 81 LEU A C 1
ATOM 672 O O . LEU A 1 81 ? 10.100 -1.789 1.667 1.00 95.06 81 LEU A O 1
ATOM 676 N N . LYS A 1 82 ? 8.535 -1.881 3.271 1.00 96.38 82 LYS A N 1
ATOM 677 C CA . LYS A 1 82 ? 8.707 -3.320 3.524 1.00 96.38 82 LYS A CA 1
ATOM 678 C C . LYS A 1 82 ? 8.320 -4.160 2.312 1.00 96.38 82 LYS A C 1
ATOM 680 O O . LYS A 1 82 ? 9.022 -5.121 2.008 1.00 96.38 82 LYS A O 1
ATOM 685 N N . ILE A 1 83 ? 7.205 -3.832 1.660 1.00 96.38 83 ILE A N 1
ATOM 686 C CA . ILE A 1 83 ? 6.732 -4.542 0.466 1.00 96.38 83 ILE A CA 1
ATOM 687 C C . ILE A 1 83 ? 7.750 -4.383 -0.664 1.00 96.38 83 ILE A C 1
ATOM 689 O O . ILE A 1 83 ? 8.202 -5.386 -1.216 1.00 96.38 83 ILE A O 1
ATOM 693 N N . LEU A 1 84 ? 8.182 -3.148 -0.931 1.00 94.25 84 LEU A N 1
ATOM 694 C CA . LEU A 1 84 ? 9.193 -2.856 -1.942 1.00 94.25 84 LEU A CA 1
ATOM 695 C C . LEU A 1 84 ? 10.500 -3.608 -1.675 1.00 94.25 84 LEU A C 1
ATOM 697 O O . LEU A 1 84 ? 11.010 -4.289 -2.562 1.00 94.25 84 LEU A O 1
ATOM 701 N N . ALA A 1 85 ? 11.020 -3.538 -0.447 1.00 93.94 85 ALA A N 1
ATOM 702 C CA . ALA A 1 85 ? 12.255 -4.220 -0.079 1.00 93.94 85 ALA A CA 1
ATOM 703 C C . ALA A 1 85 ? 12.143 -5.735 -0.293 1.00 93.94 85 ALA A C 1
ATOM 705 O O . ALA A 1 85 ? 13.000 -6.323 -0.948 1.00 93.94 85 ALA A O 1
ATOM 706 N N . LYS A 1 86 ? 11.067 -6.367 0.199 1.00 94.19 86 LYS A N 1
ATOM 707 C CA . LYS A 1 86 ? 10.829 -7.808 0.009 1.00 94.19 86 LYS A CA 1
ATOM 708 C C . LYS A 1 86 ? 10.806 -8.194 -1.467 1.00 94.19 86 LYS A C 1
ATOM 710 O O . LYS A 1 86 ? 11.419 -9.192 -1.835 1.00 94.19 86 LYS A O 1
ATOM 715 N N . TRP A 1 87 ? 10.126 -7.406 -2.296 1.00 93.75 87 TRP A N 1
ATOM 716 C CA . TRP A 1 87 ? 10.061 -7.648 -3.732 1.00 93.75 87 TRP A CA 1
ATOM 717 C C . TRP A 1 87 ? 11.441 -7.549 -4.393 1.00 93.75 87 TRP A C 1
ATOM 719 O O . TRP A 1 87 ? 11.827 -8.479 -5.096 1.00 93.75 87 TRP A O 1
ATOM 729 N N . ILE A 1 88 ? 12.211 -6.491 -4.107 1.00 90.75 88 ILE A N 1
ATOM 730 C CA . ILE A 1 88 ? 13.574 -6.309 -4.638 1.00 90.75 88 ILE A CA 1
ATOM 731 C C . ILE A 1 88 ? 14.474 -7.479 -4.232 1.00 90.75 88 ILE A C 1
ATOM 733 O O . ILE A 1 88 ? 15.129 -8.074 -5.085 1.00 90.75 88 ILE A O 1
ATOM 737 N N . PHE A 1 89 ? 14.493 -7.843 -2.946 1.00 90.31 89 PHE A N 1
ATOM 738 C CA . PHE A 1 89 ? 15.326 -8.947 -2.465 1.00 90.31 89 PHE A CA 1
ATOM 739 C C . PHE A 1 89 ? 14.960 -10.271 -3.136 1.00 90.31 89 PHE A C 1
ATOM 741 O O . PHE A 1 89 ? 15.849 -11.010 -3.553 1.00 90.31 89 PHE A O 1
ATOM 748 N N . HIS A 1 90 ? 13.665 -10.554 -3.288 1.00 87.81 90 HIS A N 1
ATOM 749 C CA . HIS A 1 90 ? 13.213 -11.777 -3.937 1.00 87.81 90 HIS A CA 1
ATOM 750 C C . HIS A 1 90 ? 13.558 -11.806 -5.433 1.00 87.81 90 HIS A C 1
ATOM 752 O O . HIS A 1 90 ? 14.105 -12.797 -5.907 1.00 87.81 90 HIS A O 1
ATOM 758 N N . LYS A 1 91 ? 13.310 -10.712 -6.168 1.00 83.94 91 LYS A N 1
ATOM 759 C CA . LYS A 1 91 ? 13.689 -10.571 -7.586 1.00 83.94 91 LYS A CA 1
ATOM 760 C C . LYS A 1 91 ? 15.193 -10.761 -7.791 1.00 83.94 91 LYS A C 1
ATOM 762 O O . LYS A 1 91 ? 15.586 -11.529 -8.663 1.00 83.94 91 LYS A O 1
ATOM 767 N N . ASN A 1 92 ? 16.019 -10.124 -6.961 1.00 83.75 92 ASN A N 1
ATOM 768 C CA . ASN A 1 92 ? 17.475 -10.254 -7.043 1.00 83.75 92 ASN A CA 1
ATOM 769 C C . ASN A 1 92 ? 17.930 -11.692 -6.760 1.00 83.75 92 ASN A C 1
ATOM 771 O O . ASN A 1 92 ? 18.801 -12.208 -7.453 1.00 83.75 92 ASN A O 1
ATOM 775 N N . GLN A 1 93 ? 17.327 -12.360 -5.770 1.00 85.31 93 GLN A N 1
ATOM 776 C CA . GLN A 1 93 ? 17.629 -13.760 -5.478 1.00 85.31 93 GLN A CA 1
ATOM 777 C C . GLN A 1 93 ? 17.271 -14.676 -6.660 1.00 85.31 93 GLN A C 1
ATOM 779 O O . GLN A 1 93 ? 18.065 -15.549 -6.999 1.00 85.31 93 GLN A O 1
ATOM 784 N N . LEU A 1 94 ? 16.116 -14.467 -7.305 1.00 78.62 94 LEU A N 1
ATOM 785 C CA . LEU A 1 94 ? 15.709 -15.228 -8.493 1.00 78.62 94 LEU A CA 1
ATOM 786 C C . LEU A 1 94 ? 16.693 -15.042 -9.653 1.00 78.62 94 LEU A C 1
ATOM 788 O O . LEU A 1 94 ? 17.157 -16.034 -10.205 1.00 78.62 94 LEU A O 1
ATOM 792 N N . GLN A 1 95 ? 17.076 -13.798 -9.952 1.00 81.81 95 GLN A N 1
ATOM 793 C CA . GLN A 1 95 ? 18.039 -13.501 -11.015 1.00 81.81 95 GLN A CA 1
ATOM 794 C C . GLN A 1 95 ? 19.392 -14.190 -10.765 1.00 81.81 95 GLN A C 1
ATOM 796 O O . GLN A 1 95 ? 19.940 -14.836 -11.654 1.00 81.81 95 GLN A O 1
ATOM 801 N N . ILE A 1 96 ? 19.911 -14.123 -9.533 1.00 83.06 96 ILE A N 1
ATOM 802 C CA . ILE A 1 96 ? 21.158 -14.811 -9.161 1.00 83.06 96 ILE A CA 1
ATOM 803 C C . ILE A 1 96 ? 21.026 -16.329 -9.360 1.00 83.06 96 ILE A C 1
ATOM 805 O O . ILE A 1 96 ? 21.950 -16.977 -9.850 1.00 83.06 96 ILE A O 1
ATOM 809 N N . MET A 1 97 ? 19.886 -16.918 -8.987 1.00 79.94 97 MET A N 1
ATOM 810 C CA . MET A 1 97 ? 19.652 -18.354 -9.155 1.00 79.94 97 MET A CA 1
ATOM 811 C C . MET A 1 97 ? 19.582 -18.766 -10.630 1.00 79.94 97 MET A C 1
ATOM 813 O O . MET A 1 97 ? 20.131 -19.808 -10.983 1.00 79.94 97 MET A O 1
ATOM 817 N N . GLU A 1 98 ? 18.955 -17.961 -11.489 1.00 84.88 98 GLU A N 1
ATOM 818 C CA . GLU A 1 98 ? 18.922 -18.177 -12.941 1.00 84.88 98 GLU A CA 1
ATOM 819 C C . GLU A 1 98 ? 20.332 -18.152 -13.540 1.00 84.88 98 GLU A C 1
ATOM 821 O O . GLU A 1 98 ? 20.698 -19.063 -14.280 1.00 84.88 98 GLU A O 1
ATOM 826 N N . GLU A 1 99 ? 21.165 -17.186 -13.146 1.00 86.94 99 GLU A N 1
ATOM 827 C CA . GLU A 1 99 ? 22.560 -17.093 -13.589 1.00 86.94 99 GLU A CA 1
ATOM 828 C C . GLU A 1 99 ? 23.415 -18.283 -13.118 1.00 86.94 99 GLU A C 1
ATOM 830 O O . GLU A 1 99 ? 24.259 -18.772 -13.868 1.00 86.94 99 GLU A O 1
ATOM 835 N N . ILE A 1 100 ? 23.218 -18.769 -11.886 1.00 85.69 100 ILE A N 1
ATOM 836 C CA . ILE A 1 100 ? 23.922 -19.957 -11.365 1.00 85.69 100 ILE A CA 1
ATOM 837 C C . ILE A 1 100 ? 23.467 -21.231 -12.090 1.00 85.69 100 ILE A C 1
ATOM 839 O O . ILE A 1 100 ? 24.272 -22.135 -12.316 1.00 85.69 100 ILE A O 1
ATOM 843 N N . ASN A 1 101 ? 22.181 -21.337 -12.422 1.00 84.31 101 ASN A N 1
ATOM 844 C CA . ASN A 1 101 ? 21.630 -22.497 -13.120 1.00 84.31 101 ASN A CA 1
ATOM 845 C C . ASN A 1 101 ? 22.041 -22.515 -14.595 1.00 84.31 101 ASN A C 1
ATOM 847 O O . ASN A 1 101 ? 22.464 -23.557 -15.070 1.00 84.31 101 ASN A O 1
ATOM 851 N N . GLY A 1 102 ? 22.010 -21.372 -15.283 1.00 74.69 102 GLY A N 1
ATOM 852 C CA . GLY A 1 102 ? 22.421 -21.261 -16.688 1.00 74.69 102 GLY A CA 1
ATOM 853 C C . GLY A 1 102 ? 23.935 -21.337 -16.925 1.00 74.69 102 GLY A C 1
ATOM 854 O O . GLY A 1 102 ? 24.365 -21.471 -18.061 1.00 74.69 102 GLY A O 1
ATOM 855 N N . LYS A 1 103 ? 24.763 -21.254 -15.872 1.00 62.59 103 LYS A N 1
ATOM 856 C CA . LYS A 1 103 ? 26.219 -21.510 -15.930 1.00 62.59 103 LYS A CA 1
ATOM 857 C C . LYS A 1 103 ? 26.595 -22.973 -15.661 1.00 62.59 103 LYS A C 1
ATOM 859 O O . LYS A 1 103 ? 27.783 -23.283 -15.617 1.00 62.59 103 LYS A O 1
ATOM 864 N N . ARG A 1 104 ? 25.615 -23.846 -15.399 1.00 55.97 104 ARG A N 1
ATOM 865 C CA . ARG A 1 104 ? 25.823 -25.285 -15.155 1.00 55.97 104 ARG A CA 1
ATOM 866 C C . ARG A 1 104 ? 25.648 -26.154 -16.407 1.00 55.97 104 ARG A C 1
ATOM 868 O O . ARG A 1 104 ? 25.716 -27.375 -16.271 1.00 55.97 104 ARG A O 1
ATOM 875 N N . ASP A 1 105 ? 25.502 -25.524 -17.570 1.00 46.53 105 ASP A N 1
ATOM 876 C CA . ASP A 1 105 ? 25.422 -26.158 -18.889 1.00 46.53 105 ASP A CA 1
ATOM 877 C C . ASP A 1 105 ? 26.753 -26.040 -19.651 1.00 46.53 105 ASP A C 1
ATOM 879 O O . ASP A 1 105 ? 27.373 -24.949 -19.605 1.00 46.53 105 ASP A O 1
#

Solvent-accessible surface area (backbone atoms only — not comparable to full-atom values): 6030 Å² total; per-residue (Å²): 128,62,57,73,54,43,59,57,48,45,56,51,36,35,73,34,48,11,80,86,80,59,44,73,26,43,65,41,62,77,51,88,79,64,86,95,58,81,78,88,61,58,53,77,52,66,65,40,34,41,28,27,22,73,67,61,42,50,46,35,72,74,60,34,67,70,54,41,28,62,74,71,73,44,62,66,68,62,52,14,51,52,53,44,49,54,50,52,56,50,53,53,51,51,53,53,49,50,55,59,55,67,65,74,113

Radius of gyration: 15.99 Å; Cα contacts (8 Å, |Δi|>4): 109; chains: 1; boundin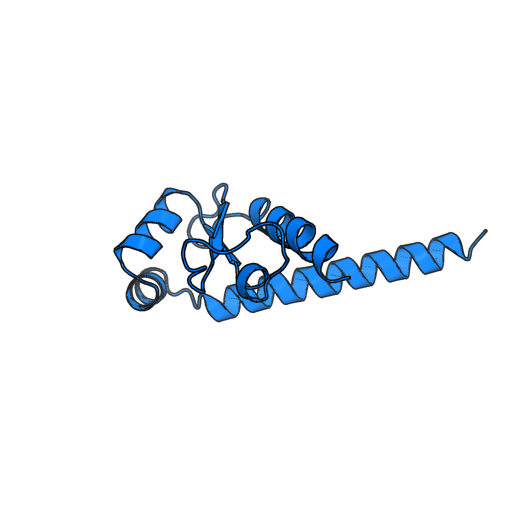g box: 40×41×34 Å